Protein AF-A0A7Z9BZE2-F1 (afdb_monomer)

Organism: NCBI:txid671068

pLDDT: mean 82.52, std 7.23, range [57.44, 90.5]

Structure (mmCIF, N/CA/C/O backbone):
data_AF-A0A7Z9BZE2-F1
#
_entry.id   AF-A0A7Z9BZE2-F1
#
loop_
_atom_site.group_PDB
_atom_site.id
_atom_site.type_symbol
_atom_site.label_atom_id
_atom_site.label_alt_id
_atom_site.label_comp_id
_atom_site.label_asym_id
_atom_site.label_entity_id
_atom_site.label_seq_id
_atom_site.pdbx_PDB_ins_code
_atom_site.Cartn_x
_atom_site.Cartn_y
_atom_site.Cartn_z
_atom_site.occupancy
_atom_site.B_iso_or_equiv
_atom_site.auth_seq_id
_atom_site.auth_comp_id
_atom_site.auth_asym_id
_atom_site.auth_atom_id
_atom_site.pdbx_PDB_model_num
ATOM 1 N N . MET A 1 1 ? -9.097 -11.780 21.069 1.00 63.53 1 MET A N 1
ATOM 2 C CA . MET A 1 1 ? -9.370 -11.639 19.623 1.00 63.53 1 MET A CA 1
ATOM 3 C C . MET A 1 1 ? -8.406 -10.596 19.087 1.00 63.53 1 MET A C 1
ATOM 5 O O . MET A 1 1 ? -8.290 -9.556 19.722 1.00 63.53 1 MET A O 1
ATOM 9 N N . TYR A 1 2 ? -7.657 -10.891 18.026 1.00 71.56 2 TYR A N 1
ATOM 10 C CA . TYR A 1 2 ? -6.740 -9.930 17.409 1.00 71.56 2 TYR A CA 1
ATOM 11 C C . TYR A 1 2 ? -7.283 -9.553 16.031 1.00 71.56 2 TYR A C 1
ATOM 13 O O . TYR A 1 2 ? -7.803 -10.410 15.321 1.00 71.56 2 TYR A O 1
ATOM 21 N N . LYS A 1 3 ? -7.192 -8.272 15.675 1.00 78.56 3 LYS A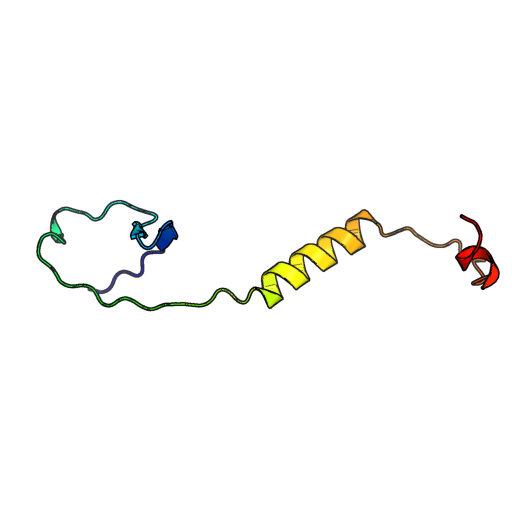 N 1
ATOM 22 C CA . LYS A 1 3 ? -7.530 -7.757 14.348 1.00 78.56 3 LYS A CA 1
ATOM 23 C C . LYS A 1 3 ? -6.326 -6.969 13.849 1.00 78.56 3 LYS A C 1
ATOM 25 O O . LYS A 1 3 ? -5.768 -6.172 14.599 1.00 78.56 3 LYS A O 1
ATOM 30 N N . VAL A 1 4 ? -5.904 -7.237 12.618 1.00 84.00 4 VAL A N 1
ATOM 31 C CA . VAL A 1 4 ? -4.843 -6.479 11.948 1.00 84.00 4 VAL A CA 1
ATOM 32 C C . VAL A 1 4 ? -5.529 -5.495 11.017 1.00 84.00 4 VAL A C 1
ATOM 34 O O . VAL A 1 4 ? -6.326 -5.906 10.180 1.00 84.00 4 VAL A O 1
ATOM 37 N N . ILE A 1 5 ? -5.248 -4.209 11.200 1.00 87.44 5 ILE A N 1
ATOM 38 C CA . ILE A 1 5 ? -5.857 -3.121 10.435 1.00 87.44 5 ILE A CA 1
ATOM 39 C C . ILE A 1 5 ? -4.733 -2.324 9.795 1.00 87.44 5 ILE A C 1
ATOM 41 O O . ILE A 1 5 ? -3.756 -1.983 10.462 1.00 87.44 5 ILE A O 1
ATOM 45 N N . GLN A 1 6 ? -4.870 -2.028 8.505 1.00 85.56 6 GLN A N 1
ATOM 46 C CA . GLN A 1 6 ? -3.928 -1.156 7.817 1.00 85.56 6 GLN A CA 1
ATOM 47 C C . GLN A 1 6 ? -4.157 0.298 8.211 1.00 85.56 6 GLN A C 1
ATOM 49 O O . GLN A 1 6 ? -5.295 0.751 8.361 1.00 85.56 6 GLN A O 1
ATOM 54 N N . ALA A 1 7 ? -3.063 1.036 8.339 1.00 87.44 7 ALA A N 1
ATOM 55 C CA . ALA A 1 7 ? -3.088 2.447 8.655 1.00 87.44 7 ALA A CA 1
ATOM 56 C C . ALA A 1 7 ? -1.968 3.171 7.913 1.00 87.44 7 ALA A C 1
ATOM 58 O O . ALA A 1 7 ? -0.904 2.601 7.668 1.00 87.44 7 ALA A O 1
ATOM 59 N N . THR A 1 8 ? -2.201 4.432 7.580 1.00 87.19 8 THR A N 1
ATOM 60 C CA . THR A 1 8 ? -1.226 5.286 6.905 1.00 87.19 8 THR A CA 1
ATOM 61 C C . THR A 1 8 ? -0.841 6.428 7.828 1.00 87.19 8 THR A C 1
ATOM 63 O O . THR A 1 8 ? -1.699 7.042 8.462 1.00 87.19 8 THR A O 1
ATOM 66 N N . CYS A 1 9 ? 0.455 6.722 7.913 1.00 83.75 9 CYS A N 1
ATOM 67 C CA . CYS A 1 9 ? 0.931 7.905 8.616 1.00 83.75 9 CYS A CA 1
ATOM 68 C C . CYS A 1 9 ? 0.820 9.121 7.691 1.00 83.75 9 CYS A C 1
ATOM 70 O O . CYS A 1 9 ? 1.418 9.138 6.617 1.00 83.75 9 CYS A O 1
ATOM 72 N N . ASN A 1 10 ? 0.064 10.134 8.106 1.00 85.50 10 ASN A N 1
ATOM 73 C CA . ASN A 1 10 ? -0.049 11.407 7.406 1.00 85.50 10 ASN A CA 1
ATOM 74 C C . ASN A 1 10 ? 0.128 12.556 8.406 1.00 85.50 10 ASN A C 1
ATOM 76 O O . ASN A 1 10 ? -0.598 12.643 9.397 1.00 85.50 10 ASN A O 1
ATOM 80 N N . ASN A 1 11 ? 1.106 13.432 8.163 1.00 87.06 11 ASN A N 1
ATOM 81 C CA . ASN A 1 11 ? 1.456 14.552 9.047 1.00 87.06 11 ASN A CA 1
ATOM 82 C C . ASN A 1 11 ? 1.676 14.138 10.517 1.00 87.06 11 ASN A C 1
ATOM 84 O O . ASN A 1 11 ? 1.226 14.819 11.434 1.00 87.06 11 ASN A O 1
ATOM 88 N N . GLY A 1 12 ? 2.321 12.989 10.745 1.00 84.94 12 GLY A N 1
ATOM 89 C CA . GLY A 1 12 ? 2.562 12.446 12.088 1.00 84.94 12 GLY A CA 1
ATOM 90 C C . GLY A 1 12 ? 1.335 11.817 12.760 1.00 84.94 12 GLY A C 1
ATOM 91 O O . GLY A 1 12 ? 1.452 11.315 13.875 1.00 84.94 12 GLY A O 1
ATOM 92 N N . ASN A 1 13 ? 0.179 11.800 12.092 1.00 88.12 13 ASN A N 1
ATOM 93 C CA . ASN A 1 13 ? -1.038 11.159 12.579 1.00 88.12 13 ASN A CA 1
ATOM 94 C C . ASN A 1 13 ? -1.240 9.810 11.889 1.00 88.12 13 ASN A C 1
ATOM 96 O O . ASN A 1 13 ? -1.138 9.706 10.666 1.00 88.12 13 ASN A O 1
ATOM 100 N N . LEU A 1 14 ? -1.566 8.779 12.668 1.00 88.12 14 LEU A N 1
ATOM 101 C CA . LEU A 1 14 ? -1.902 7.462 12.139 1.00 88.12 14 LEU A CA 1
ATOM 102 C C . LEU A 1 14 ? -3.393 7.418 11.777 1.00 88.12 14 LEU A C 1
ATOM 104 O O . LEU A 1 14 ? -4.249 7.531 12.652 1.00 88.12 14 LEU A O 1
ATOM 108 N N . ILE A 1 15 ? -3.698 7.250 10.493 1.00 89.06 15 ILE A N 1
ATOM 109 C CA . ILE A 1 15 ? -5.064 7.193 9.964 1.00 89.06 15 ILE A CA 1
ATOM 110 C C . ILE A 1 15 ? -5.381 5.742 9.608 1.00 89.06 15 ILE A C 1
ATOM 112 O O . ILE A 1 15 ? -4.721 5.155 8.752 1.00 89.06 15 ILE A O 1
ATOM 116 N N . LEU A 1 16 ? -6.383 5.158 10.268 1.00 90.50 16 LEU A N 1
ATOM 117 C CA . LEU A 1 16 ? -6.842 3.798 9.981 1.00 90.50 16 LEU A CA 1
ATOM 118 C C . LEU A 1 16 ? -7.603 3.753 8.649 1.00 90.50 16 LEU A C 1
ATOM 120 O O . LEU A 1 16 ? -8.358 4.667 8.326 1.00 90.50 16 LEU A O 1
ATOM 124 N N . SER A 1 17 ? -7.435 2.662 7.903 1.00 88.31 17 SER A N 1
ATOM 125 C CA . SER A 1 17 ? -8.159 2.404 6.647 1.00 88.31 17 SER A CA 1
ATOM 126 C C . SER A 1 17 ? -9.654 2.119 6.844 1.00 88.31 17 SER A C 1
ATOM 128 O O . SER A 1 17 ? -10.442 2.291 5.918 1.00 88.31 17 SER A O 1
ATOM 130 N N . GLU A 1 18 ? -10.056 1.716 8.050 1.00 87.81 18 GLU A N 1
ATOM 131 C CA . GLU A 1 18 ? -11.443 1.433 8.419 1.00 87.81 18 GLU A CA 1
ATOM 132 C C . GLU A 1 18 ? -11.785 2.002 9.802 1.00 87.81 18 GLU A C 1
ATOM 134 O O . GLU A 1 18 ? -10.914 2.217 10.651 1.00 87.81 18 GLU A O 1
ATOM 139 N N . LYS A 1 19 ? -13.081 2.232 10.039 1.00 88.12 19 LYS A N 1
ATOM 140 C CA . LYS A 1 19 ? -13.587 2.681 11.337 1.00 88.12 19 LYS A CA 1
ATOM 141 C C . LYS A 1 19 ? -13.612 1.507 12.320 1.00 88.12 19 LYS A C 1
ATOM 143 O O . LYS A 1 19 ? -14.104 0.429 11.995 1.00 88.12 19 LYS A O 1
ATOM 148 N N . LEU A 1 20 ? -13.121 1.733 13.536 1.00 87.31 20 LEU A N 1
ATOM 149 C CA . LEU A 1 20 ? -13.254 0.779 14.636 1.00 87.31 20 LEU A CA 1
ATOM 150 C C . LEU A 1 20 ? -14.695 0.771 15.163 1.00 87.31 20 LEU A C 1
ATOM 152 O O . LEU A 1 20 ? -15.322 1.823 15.272 1.00 87.31 20 LEU A O 1
ATOM 156 N N . SER A 1 21 ? -15.208 -0.416 15.477 1.00 87.25 21 SER A N 1
ATOM 157 C CA . SER A 1 21 ? -16.494 -0.609 16.152 1.00 87.25 21 SER A CA 1
ATOM 158 C C . SER A 1 21 ? -16.435 -0.152 17.612 1.00 87.25 21 SER A C 1
ATOM 160 O O . SE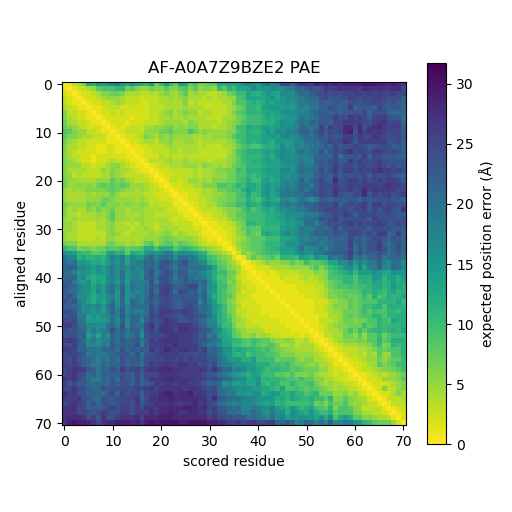R A 1 21 ? -15.378 -0.180 18.246 1.00 87.25 21 SER A O 1
ATOM 162 N N . ASP A 1 22 ? -17.598 0.194 18.165 1.00 90.38 22 ASP A N 1
ATOM 163 C CA . ASP A 1 22 ? -17.748 0.705 19.538 1.00 90.38 22 ASP A CA 1
ATOM 164 C C . ASP A 1 22 ? -17.264 -0.298 20.606 1.00 90.38 22 ASP A C 1
ATOM 166 O O . ASP A 1 22 ? -16.85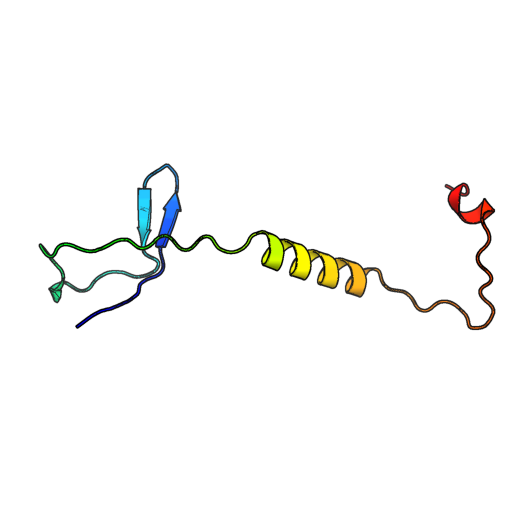9 0.067 21.705 1.00 90.38 22 ASP A O 1
ATOM 170 N N . GLU A 1 23 ? -17.204 -1.588 20.266 1.00 87.69 23 GLU A N 1
ATOM 171 C CA . GLU A 1 23 ? -16.660 -2.650 21.126 1.00 87.69 23 GLU A CA 1
ATOM 172 C C . GLU A 1 23 ? -15.169 -2.468 21.480 1.00 87.69 23 GLU A C 1
ATOM 174 O O . GLU A 1 23 ? -14.642 -3.168 22.357 1.00 87.69 23 GLU A O 1
ATOM 179 N N . TRP A 1 24 ? -14.468 -1.575 20.777 1.00 84.81 24 TRP A N 1
ATOM 180 C CA . TRP A 1 24 ? -13.053 -1.285 20.975 1.00 84.81 24 TRP A CA 1
ATOM 181 C C . TRP A 1 24 ? -12.782 0.005 21.752 1.00 84.81 24 TRP A C 1
ATOM 183 O O . TRP A 1 24 ? -11.617 0.299 22.03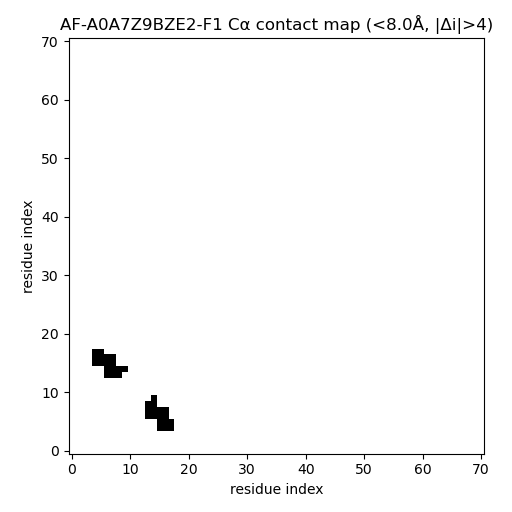6 1.00 84.81 24 TRP A O 1
ATOM 193 N N . GLU A 1 25 ? -13.817 0.755 22.127 1.00 87.44 25 GLU A N 1
ATOM 194 C CA . GLU A 1 25 ? -13.652 1.976 22.913 1.00 87.44 25 GLU A CA 1
ATOM 195 C C . GLU A 1 25 ? -12.929 1.700 24.242 1.00 87.44 25 GLU A C 1
ATOM 197 O O . GLU A 1 25 ? -13.195 0.726 24.948 1.00 87.44 25 GLU A O 1
ATOM 202 N N . GLY A 1 26 ? -11.953 2.554 24.565 1.00 88.00 26 GLY A N 1
ATOM 203 C CA . GLY A 1 26 ? -11.155 2.460 25.791 1.00 88.00 26 GLY A CA 1
ATOM 204 C C . GLY A 1 26 ? -10.108 1.339 25.822 1.00 88.00 26 GLY A C 1
ATOM 205 O O . GLY A 1 26 ? -9.387 1.221 26.813 1.00 88.00 26 GLY A O 1
ATOM 206 N N . LYS A 1 27 ? -9.980 0.521 24.769 1.00 88.50 27 LYS A N 1
ATOM 207 C CA . LYS A 1 27 ? -8.963 -0.541 24.698 1.00 88.50 27 LYS A CA 1
ATOM 208 C C . LYS A 1 27 ? -7.640 -0.023 24.130 1.00 88.50 27 LYS A C 1
ATOM 210 O O . LYS A 1 27 ? -7.610 0.788 23.210 1.00 88.50 27 LYS A O 1
ATOM 215 N N . SER A 1 28 ? -6.534 -0.549 24.652 1.00 85.25 28 SER A N 1
ATOM 216 C CA . SER A 1 28 ? -5.188 -0.261 24.145 1.00 85.25 28 SER A CA 1
ATOM 217 C C . SER A 1 28 ? -4.821 -1.178 22.981 1.00 85.25 28 SER A C 1
ATOM 219 O O . SER A 1 28 ? -5.092 -2.379 23.011 1.00 85.25 28 SER A O 1
ATOM 221 N N . PHE A 1 29 ? -4.127 -0.624 21.988 1.00 85.06 29 PHE A N 1
ATOM 222 C CA . PHE A 1 29 ? -3.661 -1.352 20.809 1.00 85.06 29 PHE A CA 1
ATOM 223 C C . PHE A 1 29 ? -2.135 -1.406 20.745 1.00 85.06 29 PHE A C 1
ATOM 225 O O . PHE A 1 29 ? -1.447 -0.487 21.186 1.00 85.06 29 PHE A O 1
ATOM 232 N N . LYS A 1 30 ? -1.601 -2.481 20.155 1.00 85.06 30 LYS A N 1
ATOM 233 C CA . LYS A 1 30 ? -0.182 -2.595 19.807 1.00 85.06 30 LYS A CA 1
ATOM 234 C C . LYS A 1 30 ? -0.003 -2.220 18.340 1.00 85.06 30 LYS A C 1
ATOM 236 O O . LYS A 1 30 ? -0.638 -2.821 17.479 1.00 85.06 30 LYS A O 1
ATOM 241 N N . VAL A 1 31 ? 0.874 -1.260 18.067 1.00 84.06 31 VAL A N 1
ATOM 242 C CA . VAL A 1 31 ? 1.219 -0.854 16.699 1.00 84.06 31 VAL A CA 1
ATOM 243 C C . VAL A 1 31 ? 2.396 -1.694 16.210 1.00 84.06 31 VAL A C 1
ATOM 245 O O . VAL A 1 31 ? 3.392 -1.846 16.917 1.00 84.06 31 VAL A O 1
ATOM 248 N N . ILE A 1 32 ? 2.267 -2.253 15.009 1.00 81.75 32 ILE A N 1
ATOM 249 C CA . ILE A 1 32 ? 3.342 -2.945 14.295 1.00 81.75 32 ILE A CA 1
ATOM 250 C C . ILE A 1 32 ? 3.576 -2.150 13.015 1.00 81.75 32 ILE A C 1
ATOM 252 O O . ILE A 1 32 ? 2.669 -2.039 12.193 1.00 81.75 32 ILE A O 1
ATOM 256 N N . LEU A 1 33 ? 4.769 -1.576 12.867 1.00 77.81 33 LEU A N 1
ATOM 257 C CA . LEU A 1 33 ? 5.175 -0.960 11.611 1.00 77.81 33 LEU A CA 1
ATOM 258 C C . LEU A 1 33 ? 5.720 -2.043 10.689 1.00 77.81 33 LEU A C 1
ATOM 260 O O . LEU A 1 33 ? 6.620 -2.792 11.064 1.00 77.81 33 LEU A O 1
ATOM 264 N N . VAL A 1 34 ? 5.149 -2.111 9.493 1.00 73.50 34 VAL A N 1
ATOM 265 C CA . VAL A 1 34 ? 5.657 -2.926 8.396 1.00 73.50 34 VAL A CA 1
ATOM 266 C C . VAL A 1 34 ? 6.116 -1.939 7.340 1.00 73.50 34 VAL A C 1
ATOM 268 O O . VAL A 1 34 ? 5.293 -1.239 6.751 1.00 73.50 34 VAL A O 1
ATOM 271 N N . GLU A 1 35 ? 7.425 -1.829 7.149 1.00 67.62 35 GLU A N 1
ATOM 272 C CA . GLU A 1 35 ? 7.969 -1.084 6.021 1.00 67.62 35 GLU A CA 1
ATOM 273 C C . GLU A 1 35 ? 7.585 -1.847 4.755 1.00 67.62 35 GLU A C 1
ATOM 275 O O . GLU A 1 35 ? 7.998 -2.986 4.546 1.00 67.62 35 GLU A O 1
ATOM 280 N N . THR A 1 36 ? 6.717 -1.260 3.933 1.00 65.75 36 THR A N 1
ATOM 281 C CA . THR A 1 36 ? 6.520 -1.759 2.575 1.00 65.75 36 THR A CA 1
ATOM 282 C C . THR A 1 36 ? 7.838 -1.586 1.847 1.00 65.75 36 THR A C 1
ATOM 284 O O . THR A 1 36 ? 8.289 -0.450 1.705 1.00 65.75 36 THR A O 1
ATOM 287 N N . ASP A 1 37 ? 8.438 -2.694 1.409 1.00 67.75 37 ASP A N 1
ATOM 288 C CA . ASP A 1 37 ? 9.668 -2.700 0.624 1.00 67.75 37 ASP A CA 1
ATOM 289 C C . ASP A 1 37 ? 9.497 -1.781 -0.590 1.00 67.75 37 ASP A C 1
ATOM 291 O O . ASP A 1 37 ? 8.964 -2.172 -1.631 1.00 67.75 37 ASP A O 1
ATOM 295 N N . GLU A 1 38 ? 9.968 -0.536 -0.478 1.00 66.69 38 GLU A N 1
ATOM 296 C CA . GLU A 1 38 ? 9.987 0.416 -1.592 1.00 66.69 38 GLU A CA 1
ATOM 297 C C . GLU A 1 38 ? 10.688 -0.185 -2.813 1.00 66.69 38 GLU A C 1
ATOM 299 O O . GLU A 1 38 ? 10.410 0.193 -3.950 1.00 66.69 38 GLU A O 1
ATOM 304 N N . ILE A 1 39 ? 11.608 -1.120 -2.569 1.00 71.31 39 ILE A N 1
ATOM 305 C CA . ILE A 1 39 ? 12.332 -1.886 -3.576 1.00 71.31 39 ILE A CA 1
ATOM 306 C C . ILE A 1 39 ? 11.365 -2.682 -4.454 1.00 71.31 39 ILE A C 1
ATOM 308 O O . ILE A 1 39 ? 11.516 -2.669 -5.673 1.00 71.31 39 ILE A O 1
ATOM 312 N N . GLU A 1 40 ? 10.363 -3.335 -3.873 1.00 75.31 40 GLU A N 1
ATOM 313 C CA . GLU A 1 40 ? 9.439 -4.184 -4.627 1.00 75.31 40 GLU A CA 1
ATOM 314 C C . GLU A 1 40 ? 8.487 -3.336 -5.480 1.00 75.31 40 GLU A C 1
ATOM 316 O O . GLU A 1 40 ? 8.275 -3.621 -6.658 1.00 75.31 40 GLU A O 1
ATOM 321 N N . VAL A 1 41 ? 8.039 -2.195 -4.946 1.00 79.12 41 VAL A N 1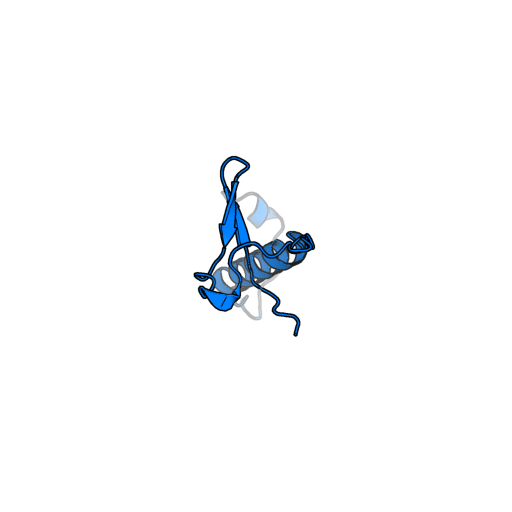
ATOM 322 C CA . VAL A 1 41 ? 7.252 -1.206 -5.701 1.00 79.12 41 VAL A CA 1
ATOM 323 C C . VAL A 1 41 ? 8.076 -0.580 -6.834 1.00 79.12 41 VAL A C 1
ATOM 325 O O . VAL A 1 41 ? 7.570 -0.396 -7.943 1.00 79.12 41 VAL A O 1
ATOM 328 N N . LYS A 1 42 ? 9.356 -0.262 -6.595 1.00 78.69 42 LYS A N 1
ATOM 329 C CA . LYS A 1 42 ? 10.270 0.267 -7.625 1.00 78.69 42 LYS A CA 1
ATOM 330 C C . LYS A 1 42 ? 10.532 -0.758 -8.728 1.00 78.69 42 LYS A C 1
ATOM 332 O O . LYS A 1 42 ? 10.505 -0.385 -9.898 1.00 78.69 42 LYS A O 1
ATOM 337 N N . LYS A 1 43 ? 10.737 -2.031 -8.377 1.00 81.38 43 LYS A N 1
ATOM 338 C CA . LYS A 1 43 ? 10.879 -3.126 -9.349 1.00 81.38 43 LYS A CA 1
ATOM 339 C C . LYS A 1 43 ? 9.631 -3.271 -10.209 1.00 81.38 43 LYS A C 1
ATOM 341 O O . LYS A 1 43 ? 9.753 -3.331 -11.426 1.00 81.38 43 LYS A O 1
ATOM 346 N N . GLN A 1 44 ? 8.447 -3.281 -9.599 1.00 85.25 44 GLN A N 1
ATOM 347 C CA . GLN A 1 44 ? 7.196 -3.422 -10.342 1.00 85.25 44 GLN A CA 1
ATOM 348 C C . GLN A 1 44 ? 7.011 -2.284 -11.354 1.00 85.25 44 GLN A C 1
ATOM 350 O O . GLN A 1 44 ? 6.786 -2.546 -12.532 1.00 85.25 44 GLN A O 1
ATOM 355 N N . ARG A 1 45 ? 7.227 -1.031 -10.934 1.00 86.38 45 ARG A N 1
ATOM 356 C CA . ARG A 1 45 ? 7.182 0.134 -11.837 1.00 86.38 45 ARG A CA 1
ATOM 357 C C . ARG A 1 45 ? 8.217 0.060 -12.959 1.00 86.38 45 ARG A C 1
ATOM 359 O O . ARG A 1 45 ? 7.945 0.488 -14.074 1.00 86.38 45 ARG A O 1
ATOM 366 N N . PHE A 1 46 ? 9.409 -0.461 -12.669 1.00 85.19 46 PHE A N 1
ATOM 367 C CA . PHE A 1 46 ? 10.447 -0.650 -13.678 1.00 85.19 46 PHE A CA 1
ATOM 368 C C . PHE A 1 46 ? 10.037 -1.687 -14.729 1.00 85.19 46 PHE A C 1
ATOM 370 O O . PHE A 1 46 ? 10.210 -1.440 -15.918 1.00 85.19 46 PHE A O 1
ATOM 377 N N . PHE A 1 47 ? 9.455 -2.816 -14.320 1.00 89.50 47 PHE A N 1
ATOM 378 C CA . PHE A 1 47 ? 8.972 -3.820 -15.268 1.00 89.50 47 PHE A CA 1
ATOM 379 C C . PHE A 1 47 ? 7.810 -3.306 -16.121 1.00 89.50 47 PHE A C 1
ATOM 381 O O . PHE A 1 47 ? 7.817 -3.534 -17.325 1.00 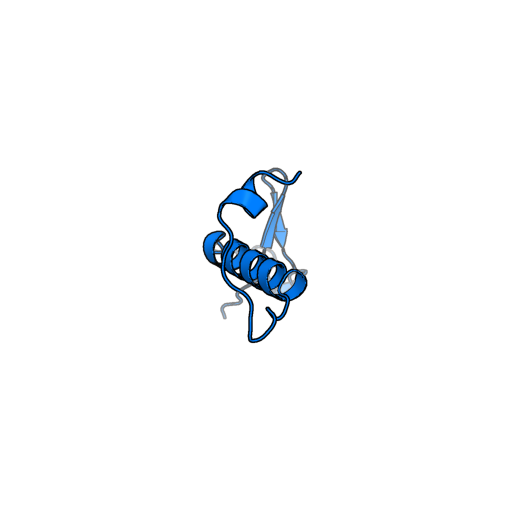89.50 47 PHE A O 1
ATOM 388 N N . GLU A 1 48 ? 6.872 -2.554 -15.539 1.00 89.94 48 GLU A N 1
ATOM 389 C CA . GLU A 1 48 ? 5.797 -1.890 -16.294 1.00 89.94 48 GLU A CA 1
ATOM 390 C C . GLU A 1 48 ? 6.353 -0.905 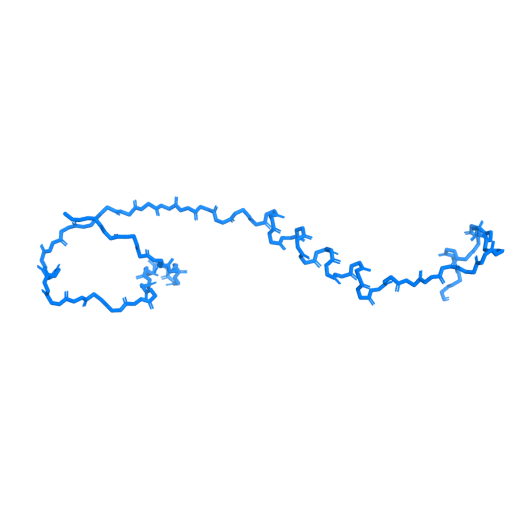-17.333 1.00 89.94 48 GLU A C 1
ATOM 392 O O . GLU A 1 48 ? 5.881 -0.864 -18.467 1.00 89.94 48 GLU A O 1
ATOM 397 N N . PHE A 1 49 ? 7.392 -0.143 -16.976 1.00 90.00 49 PHE A N 1
ATOM 398 C CA . PHE A 1 49 ? 8.078 0.750 -17.908 1.00 90.00 49 PHE A CA 1
ATOM 399 C C . PHE A 1 49 ? 8.755 -0.020 -19.050 1.00 90.00 49 PHE A C 1
ATOM 401 O O . PHE A 1 49 ? 8.602 0.348 -20.213 1.00 90.00 49 PHE A O 1
ATOM 408 N N . VAL A 1 50 ? 9.486 -1.096 -18.742 1.00 88.06 50 VAL A N 1
ATOM 409 C CA . VAL A 1 50 ? 10.136 -1.930 -19.766 1.00 88.06 50 VAL A CA 1
ATOM 410 C C . VAL A 1 50 ? 9.104 -2.531 -20.711 1.00 88.06 50 VAL A C 1
ATOM 412 O O . VAL A 1 50 ? 9.326 -2.503 -21.913 1.00 88.06 50 VAL A O 1
ATOM 415 N N . ASP A 1 51 ? 7.981 -3.027 -20.198 1.00 87.06 51 ASP A N 1
ATOM 416 C CA . ASP A 1 51 ? 6.919 -3.618 -21.015 1.00 87.06 51 ASP A CA 1
ATOM 417 C C . ASP A 1 51 ? 6.333 -2.593 -22.001 1.00 87.06 51 ASP A C 1
ATOM 419 O O . ASP A 1 51 ? 6.315 -2.831 -23.209 1.00 87.06 51 ASP A O 1
ATOM 423 N N . GLN A 1 52 ? 5.980 -1.398 -21.513 1.00 88.44 52 GLN A N 1
ATOM 424 C CA . GLN A 1 52 ? 5.419 -0.309 -22.328 1.00 88.44 52 GLN A CA 1
ATOM 425 C C . GLN A 1 52 ? 6.375 0.233 -23.394 1.00 88.44 52 GLN A C 1
ATOM 427 O O . GLN A 1 52 ? 5.929 0.731 -24.428 1.00 88.44 52 GLN A O 1
ATOM 432 N N . HIS A 1 53 ? 7.678 0.179 -23.128 1.00 83.12 53 HIS A N 1
ATOM 433 C CA . HIS A 1 53 ? 8.716 0.704 -24.014 1.00 83.12 53 HIS A CA 1
ATOM 434 C C . HIS A 1 53 ? 9.513 -0.396 -24.719 1.00 83.12 53 HIS A C 1
ATOM 436 O O . HIS A 1 53 ? 10.515 -0.108 -25.379 1.00 83.12 53 HIS A O 1
ATOM 442 N N . SER A 1 54 ? 9.075 -1.649 -24.602 1.00 82.12 54 SER A N 1
ATOM 443 C CA . SER A 1 54 ? 9.653 -2.752 -25.350 1.00 82.12 54 SER A CA 1
ATOM 444 C C . SER A 1 54 ? 9.198 -2.683 -26.805 1.00 82.12 54 SER A C 1
ATOM 446 O O . SER A 1 54 ? 8.054 -2.359 -27.122 1.00 82.12 54 SER A O 1
ATOM 448 N N . PHE A 1 55 ? 10.118 -2.975 -27.714 1.00 83.38 55 PHE A N 1
ATOM 449 C CA . PHE A 1 55 ? 9.826 -3.111 -29.131 1.00 83.38 55 PHE A CA 1
ATOM 450 C C . PHE A 1 55 ? 10.593 -4.306 -29.678 1.00 83.38 55 PHE A C 1
ATOM 452 O O . PHE A 1 55 ? 11.679 -4.649 -29.205 1.00 83.38 55 PHE A O 1
ATOM 459 N N . THR A 1 56 ? 10.004 -4.976 -30.661 1.00 82.88 56 THR A N 1
ATO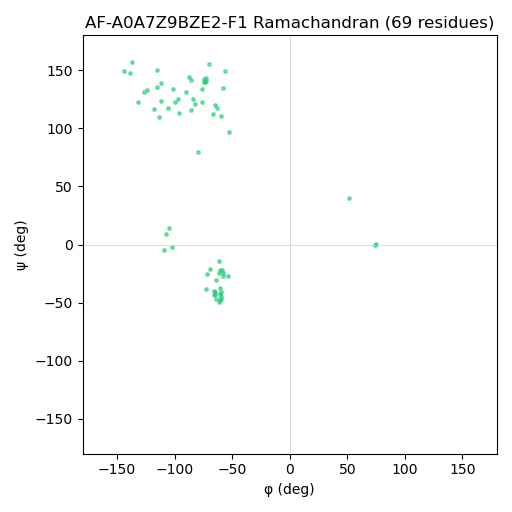M 460 C CA . THR A 1 56 ? 10.651 -6.103 -31.323 1.00 82.88 56 THR A CA 1
ATOM 461 C C . THR A 1 56 ? 11.709 -5.565 -32.274 1.00 82.88 56 THR A C 1
ATOM 463 O O . THR A 1 56 ? 11.404 -4.768 -33.162 1.00 82.88 56 THR A O 1
ATOM 466 N N . LEU A 1 57 ? 12.954 -5.994 -32.082 1.00 81.56 57 LEU A N 1
ATOM 467 C CA . LEU A 1 57 ? 14.016 -5.707 -33.036 1.00 81.56 57 LEU A CA 1
ATOM 468 C C . LEU A 1 57 ? 13.808 -6.558 -34.298 1.00 81.56 57 LEU A C 1
ATOM 470 O O . LEU A 1 57 ? 13.414 -7.720 -34.179 1.00 81.56 57 LEU A O 1
ATOM 474 N N . PRO A 1 58 ? 14.061 -6.007 -35.495 1.00 87.12 58 PRO A N 1
ATOM 475 C CA . PRO A 1 58 ? 14.083 -6.792 -36.723 1.00 87.12 58 PRO A CA 1
ATOM 476 C C . PRO A 1 58 ? 15.072 -7.962 -36.637 1.00 87.12 58 PRO A C 1
ATOM 478 O O . PRO A 1 58 ? 16.127 -7.838 -36.016 1.00 87.12 58 PRO A O 1
ATOM 481 N N . ASP A 1 59 ? 14.779 -9.065 -37.331 1.00 87.00 59 ASP A N 1
ATOM 482 C CA . ASP A 1 59 ? 15.630 -10.270 -37.345 1.00 87.00 59 ASP A CA 1
ATOM 483 C C . ASP A 1 59 ? 17.058 -10.007 -37.860 1.00 87.00 59 ASP A C 1
ATOM 485 O O . ASP A 1 59 ? 17.983 -10.767 -37.584 1.00 87.00 59 ASP A O 1
ATOM 489 N N . ASN A 1 60 ? 17.240 -8.929 -38.622 1.00 89.25 60 ASN A N 1
ATOM 490 C CA . ASN A 1 60 ? 18.514 -8.486 -39.177 1.00 89.25 60 ASN A CA 1
ATOM 491 C C . ASN A 1 60 ? 19.107 -7.274 -38.441 1.00 89.25 60 ASN A C 1
ATOM 493 O O . ASN A 1 60 ? 19.988 -6.616 -38.994 1.00 89.25 60 ASN A O 1
ATOM 497 N N . TYR A 1 61 ? 18.611 -6.937 -37.246 1.00 84.69 61 TYR A N 1
ATOM 498 C CA . TYR A 1 61 ? 19.182 -5.851 -36.460 1.00 84.69 61 TYR A CA 1
ATOM 499 C C . TYR A 1 61 ? 20.614 -6.196 -36.043 1.00 84.69 61 TYR A C 1
ATOM 501 O O . TYR A 1 61 ? 20.857 -7.169 -35.327 1.00 84.69 61 TYR A O 1
ATOM 509 N N . GLU A 1 62 ? 21.554 -5.360 -36.466 1.00 84.44 62 GLU A N 1
ATOM 510 C CA . GLU A 1 62 ? 22.924 -5.362 -35.980 1.00 84.44 62 GLU A CA 1
ATOM 511 C C . GLU A 1 62 ? 23.128 -4.078 -35.185 1.00 84.44 62 GLU A C 1
ATOM 513 O O . GLU A 1 62 ? 22.894 -2.983 -35.691 1.00 84.44 62 GLU A O 1
ATOM 518 N N . PHE A 1 63 ? 23.528 -4.221 -33.920 1.00 82.69 63 PHE A N 1
ATOM 519 C CA . PHE A 1 63 ? 23.746 -3.078 -33.045 1.00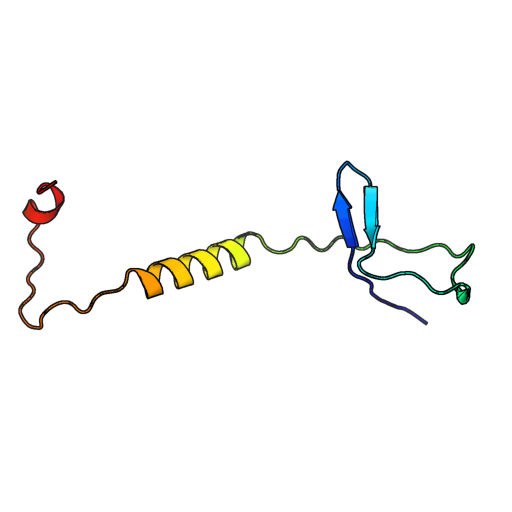 82.69 63 PHE A CA 1
ATOM 520 C C . PHE A 1 63 ? 24.814 -2.155 -33.639 1.00 82.69 63 PHE A C 1
ATOM 522 O O . PHE A 1 63 ? 26.002 -2.494 -33.655 1.00 82.69 63 PHE A O 1
ATOM 529 N N . ASN A 1 64 ? 24.400 -0.971 -34.083 1.00 83.62 64 ASN A N 1
ATOM 530 C CA . ASN A 1 64 ? 25.312 0.052 -34.557 1.00 83.62 64 ASN A CA 1
ATOM 531 C C . ASN A 1 64 ? 25.615 1.033 -33.420 1.00 83.62 64 ASN A C 1
ATOM 533 O O . ASN A 1 64 ? 24.766 1.802 -32.978 1.00 83.62 64 ASN A O 1
ATOM 537 N N . ARG A 1 65 ? 26.869 1.039 -32.958 1.00 81.75 65 ARG A N 1
ATOM 538 C CA . ARG A 1 65 ? 27.332 1.924 -31.879 1.00 81.75 65 ARG A CA 1
ATOM 539 C C . ARG A 1 65 ? 27.127 3.413 -32.192 1.00 81.75 65 ARG A C 1
ATOM 541 O O . ARG A 1 65 ? 27.050 4.210 -31.258 1.00 81.75 65 ARG A O 1
ATOM 548 N N . GLU A 1 66 ? 27.060 3.790 -33.465 1.00 84.62 66 GLU A N 1
ATOM 549 C CA . GLU A 1 66 ? 26.821 5.171 -33.886 1.00 84.62 66 GLU A CA 1
ATOM 550 C C . GLU A 1 66 ? 25.370 5.627 -33.640 1.00 84.62 66 GLU A C 1
ATOM 552 O O . GLU A 1 66 ? 25.173 6.804 -33.346 1.00 84.62 66 GLU A O 1
ATOM 557 N N . GLU A 1 67 ? 24.387 4.711 -33.586 1.00 74.75 67 GLU A N 1
ATOM 558 C CA . GLU A 1 67 ? 22.979 5.014 -33.235 1.00 74.75 67 GLU A CA 1
ATOM 559 C C . GLU A 1 67 ? 22.852 5.666 -31.849 1.00 74.75 67 GLU A C 1
ATOM 561 O O . GLU A 1 67 ? 21.937 6.444 -31.592 1.00 74.75 67 GLU A O 1
ATOM 566 N N . LEU A 1 68 ? 23.802 5.401 -30.944 1.00 73.75 68 LEU A N 1
ATOM 567 C CA . LEU A 1 68 ? 23.836 6.005 -29.609 1.00 73.75 68 LEU A CA 1
ATOM 568 C C . LEU A 1 68 ? 23.979 7.539 -29.651 1.00 73.75 68 LEU A C 1
ATOM 570 O O . LEU A 1 68 ? 23.619 8.219 -28.684 1.00 73.75 68 LEU A O 1
ATOM 574 N N . TYR A 1 69 ? 24.532 8.076 -30.740 1.00 80.94 69 TYR A N 1
ATOM 575 C CA . TYR A 1 69 ? 24.839 9.495 -30.910 1.00 80.94 69 TYR A CA 1
ATOM 576 C C . TYR A 1 69 ? 23.926 10.202 -31.922 1.00 80.94 69 TYR A C 1
ATOM 578 O O . TYR A 1 69 ? 24.006 11.425 -32.038 1.00 80.94 69 TYR A O 1
ATOM 586 N N . GLU A 1 70 ? 23.038 9.473 -32.605 1.00 70.00 70 GLU A N 1
ATOM 587 C CA . GLU A 1 70 ? 21.995 10.034 -33.468 1.00 70.00 70 GLU A CA 1
ATOM 588 C C . GLU A 1 70 ? 20.814 10.519 -32.608 1.00 70.00 70 GLU A C 1
ATOM 590 O O . GLU A 1 70 ? 19.812 9.832 -32.420 1.00 70.00 70 GLU A O 1
ATOM 595 N N . LYS A 1 71 ? 20.963 11.707 -32.016 1.00 57.44 71 LYS A N 1
ATOM 596 C CA . LYS A 1 71 ? 19.872 12.460 -31.380 1.00 57.44 71 LYS A CA 1
ATOM 597 C C . LYS A 1 71 ? 19.513 13.696 -32.184 1.00 57.44 71 LYS A C 1
ATOM 599 O O . LYS A 1 71 ? 20.451 14.382 -32.644 1.00 57.44 71 LYS A O 1
#

Sequence (71 aa):
MYKVIQATCNNGNLILSEKLSDEWEGKSFKVILVETDEIEVKKQRFFEFVDQHSFTLPDNYEFNREELYEK

Secondary structure (DSSP, 8-state):
------EEEETTEEEESSPPPGGGTT-----------HHHHHHHHHHHHHHHT--PPPTT----GGGGG--

Radius of gyration: 24.38 Å; Cα contacts (8 Å, |Δi|>4): 17; chains: 1; bounding box: 45×26×65 Å

Mean predicted aligned error: 13.14 Å

Solvent-accessible surface area (backbone atoms only — not comparable to full-atom values): 5102 Å² total; per-residue (Å²): 137,86,84,91,76,64,64,46,78,54,97,92,39,80,44,64,78,64,86,81,61,80,92,52,68,95,62,89,81,86,88,80,89,75,83,74,60,63,64,60,57,50,50,52,54,48,52,55,50,49,61,77,69,58,75,86,75,60,99,81,68,69,92,56,80,67,62,81,70,72,123

Foldseek 3Di:
DDDDWDWDQDPNDTGTPDDDDPVCPPPDDDDDDDPDPVVVVVVVVVVVVCVVPDDDDPPPDDDDPCVVVPD